Protein AF-0000000084937171 (afdb_homodimer)

Nearest PDB structures (foldseek):
  8pag-assembly1_A  TM=4.104E-01  e=7.506E-01  Norway rat pestivirus
  7zr1-assembly1_D  TM=3.609E-01  e=3.652E-01  Thermochaetoides thermophila
  7zr1-assembly1_C  TM=3.245E-01  e=3.878E-01  Thermochaetoides thermophila
  8d9k-assembly1_B  TM=5.334E-01  e=5.442E+00  Homo sapiens
  1xod-assembly2_B  TM=6.262E-01  e=2.177E+00  Xenopus tropicalis

Structure (mmCIF, N/CA/C/O backbone):
data_AF-0000000084937171-model_v1
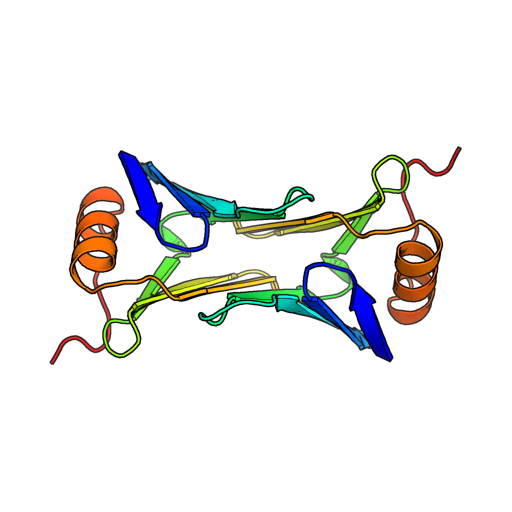#
loop_
_entity.id
_entity.type
_entity.pdbx_description
1 polymer 'Phosphotransferase system IIA component'
#
loop_
_atom_site.group_PDB
_atom_site.id
_atom_site.type_symbol
_atom_site.label_atom_id
_atom_site.label_alt_id
_atom_site.label_comp_id
_atom_site.label_asym_id
_atom_site.label_entity_id
_atom_site.label_seq_id
_atom_site.pdbx_PDB_ins_code
_atom_site.Cartn_x
_atom_site.Cartn_y
_atom_site.Cartn_z
_atom_site.occupancy
_atom_site.B_iso_or_equiv
_atom_site.auth_seq_id
_atom_site.auth_comp_id
_atom_site.auth_asym_id
_atom_site.auth_atom_id
_atom_site.pdbx_PDB_model_num
ATOM 1 N N . MET A 1 1 ? 7.293 -17.875 1.954 1 96.25 1 MET A N 1
ATOM 2 C CA . MET A 1 1 ? 8.047 -17.641 0.729 1 96.25 1 MET A CA 1
ATOM 3 C C . MET A 1 1 ? 8.445 -16.172 0.62 1 96.25 1 MET A C 1
ATOM 5 O O . MET A 1 1 ? 7.688 -15.281 1.025 1 96.25 1 MET A O 1
ATOM 9 N N . ILE A 1 2 ? 9.719 -16.016 0.052 1 98 2 ILE A N 1
ATOM 10 C CA . ILE A 1 2 ? 10.164 -14.656 -0.27 1 98 2 ILE A CA 1
ATOM 11 C C . ILE A 1 2 ? 10.453 -14.555 -1.766 1 98 2 ILE A C 1
ATOM 13 O O . ILE A 1 2 ? 11.195 -15.359 -2.32 1 98 2 ILE A O 1
ATOM 17 N N . LEU A 1 3 ? 9.812 -13.633 -2.443 1 97.38 3 LEU A N 1
ATOM 18 C CA . LEU A 1 3 ? 9.969 -13.383 -3.873 1 97.38 3 LEU A CA 1
ATOM 19 C C . LEU A 1 3 ? 10.367 -11.938 -4.133 1 97.38 3 LEU A C 1
ATOM 21 O O . LEU A 1 3 ? 9.742 -11.008 -3.613 1 97.38 3 LEU A O 1
ATOM 25 N N . GLU A 1 4 ? 11.406 -11.789 -4.941 1 97 4 GLU A N 1
ATOM 26 C CA . GLU A 1 4 ? 11.812 -10.43 -5.293 1 97 4 GLU A CA 1
ATOM 27 C C . GLU A 1 4 ? 11.195 -9.992 -6.613 1 97 4 GLU A C 1
ATOM 29 O O . GLU A 1 4 ? 11.016 -10.805 -7.527 1 97 4 GLU A O 1
ATOM 34 N N . PHE A 1 5 ? 10.805 -8.781 -6.734 1 96.19 5 PHE A N 1
ATOM 35 C CA . PHE A 1 5 ? 10.422 -8.125 -7.98 1 96.19 5 PHE A CA 1
ATOM 36 C C . PHE A 1 5 ? 11.086 -6.758 -8.094 1 96.19 5 PHE A C 1
ATOM 38 O O . PHE A 1 5 ? 11.781 -6.32 -7.172 1 96.19 5 PHE A O 1
ATOM 45 N N . SER A 1 6 ? 10.953 -6.066 -9.156 1 96.06 6 SER A N 1
ATOM 46 C CA . SER A 1 6 ? 11.766 -4.895 -9.477 1 96.06 6 SER A CA 1
ATOM 47 C C . SER A 1 6 ? 11.586 -3.797 -8.43 1 96.06 6 SER A C 1
ATOM 49 O O . SER A 1 6 ? 12.508 -3.018 -8.18 1 96.06 6 SER A O 1
ATOM 51 N N . GLN A 1 7 ? 10.461 -3.756 -7.84 1 95.12 7 GLN A N 1
ATOM 52 C CA . GLN A 1 7 ? 10.18 -2.617 -6.969 1 95.12 7 GLN A CA 1
ATOM 53 C C . GLN A 1 7 ? 10.219 -3.027 -5.5 1 95.12 7 GLN A C 1
ATOM 55 O O . GLN A 1 7 ? 9.953 -2.209 -4.617 1 95.12 7 GLN A O 1
ATOM 60 N N . GLY A 1 8 ? 10.508 -4.375 -5.188 1 96.19 8 GLY A N 1
ATOM 61 C CA . GLY A 1 8 ? 10.539 -4.785 -3.793 1 96.19 8 GLY A CA 1
ATOM 62 C C . GLY A 1 8 ? 10.523 -6.293 -3.615 1 96.19 8 GLY A C 1
ATOM 63 O O . GLY A 1 8 ? 11.07 -7.027 -4.441 1 96.19 8 GLY A O 1
ATOM 64 N N . LYS A 1 9 ? 9.977 -6.648 -2.434 1 97.38 9 LYS A N 1
ATOM 65 C CA . LYS A 1 9 ? 9.906 -8.07 -2.113 1 97.38 9 LYS A CA 1
ATOM 66 C C . LYS A 1 9 ? 8.531 -8.445 -1.578 1 97.38 9 LYS A C 1
ATOM 68 O O . LYS A 1 9 ? 7.867 -7.641 -0.921 1 97.38 9 LYS A O 1
ATOM 73 N N . LEU A 1 10 ? 8.156 -9.625 -1.872 1 97.75 10 LEU A N 1
ATOM 74 C CA . LEU A 1 10 ? 6.957 -10.273 -1.354 1 97.75 10 LEU A CA 1
ATOM 75 C C . LEU A 1 10 ? 7.316 -11.336 -0.322 1 97.75 10 LEU A C 1
ATOM 77 O O . LEU A 1 10 ? 8.18 -12.188 -0.569 1 97.75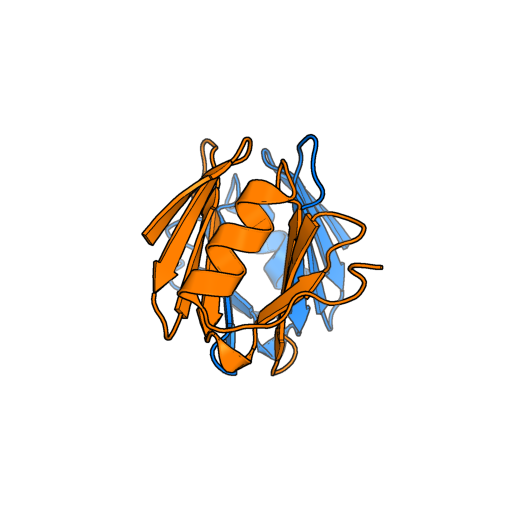 10 LEU A O 1
ATOM 81 N N . ILE A 1 11 ? 6.715 -11.305 0.808 1 98.31 11 ILE A N 1
ATOM 82 C CA . ILE A 1 11 ? 6.84 -12.289 1.875 1 98.31 11 ILE A CA 1
ATOM 83 C C . ILE A 1 11 ? 5.48 -12.945 2.133 1 98.31 11 ILE A C 1
ATOM 85 O O . ILE A 1 11 ? 4.562 -12.297 2.637 1 98.31 11 ILE A O 1
ATOM 89 N N . ALA A 1 12 ? 5.406 -14.219 1.718 1 97.94 12 ALA A N 1
ATOM 90 C CA . ALA A 1 12 ? 4.086 -14.844 1.73 1 97.94 12 ALA A CA 1
ATOM 91 C C . ALA A 1 12 ? 4.121 -16.188 2.445 1 97.94 12 ALA A C 1
ATOM 93 O O . ALA A 1 12 ? 5.137 -16.891 2.406 1 97.94 12 ALA A O 1
ATOM 94 N N . ASN A 1 13 ? 3.084 -16.469 3.137 1 97.25 13 ASN A N 1
ATOM 95 C CA . ASN A 1 13 ? 2.711 -17.812 3.578 1 97.25 13 ASN A CA 1
ATOM 96 C C . ASN A 1 13 ? 1.248 -18.125 3.266 1 97.25 13 ASN A C 1
ATOM 98 O O . ASN A 1 13 ? 0.582 -17.359 2.572 1 97.25 13 ASN A O 1
ATOM 102 N N . ALA A 1 14 ? 0.826 -19.266 3.666 1 96 14 ALA A N 1
ATOM 103 C CA . ALA A 1 14 ? -0.513 -19.703 3.281 1 96 14 ALA A CA 1
ATOM 104 C C . ALA A 1 14 ? -1.576 -18.734 3.803 1 96 14 ALA A C 1
ATOM 106 O O . ALA A 1 14 ? -2.695 -18.703 3.283 1 96 14 ALA A O 1
ATOM 107 N N . HIS A 1 15 ? -1.271 -17.844 4.77 1 96.94 15 HIS A N 1
ATOM 108 C CA . HIS A 1 15 ? -2.312 -17.078 5.449 1 96.94 15 HIS A CA 1
ATOM 109 C C . HIS A 1 15 ? -2.189 -15.586 5.156 1 96.94 15 HIS A C 1
ATOM 111 O O . HIS A 1 15 ? -3.145 -14.836 5.352 1 96.94 15 HIS A O 1
ATOM 117 N N . GLU A 1 16 ? -0.99 -15.234 4.723 1 97.38 16 GLU A N 1
ATOM 118 C CA . GLU A 1 16 ? -0.795 -13.789 4.645 1 97.38 16 GLU A CA 1
ATOM 119 C C . GLU A 1 16 ? 0.253 -13.43 3.594 1 97.38 16 GLU A C 1
ATOM 121 O O . GLU A 1 16 ? 1.109 -14.25 3.26 1 97.38 16 GLU A O 1
ATOM 126 N N . LEU A 1 17 ? 0.118 -12.18 3.053 1 98.31 17 LEU A N 1
ATOM 127 C CA . LEU A 1 17 ? 1.118 -11.555 2.191 1 98.31 17 LEU A CA 1
ATOM 128 C C . LEU A 1 17 ? 1.582 -10.227 2.773 1 98.31 17 LEU A C 1
ATOM 130 O O . LEU A 1 17 ? 0.76 -9.391 3.166 1 98.31 17 LEU A O 1
ATOM 134 N N . MET A 1 18 ? 2.846 -10.07 2.828 1 98 18 MET A N 1
ATOM 135 C CA . MET A 1 18 ? 3.49 -8.789 3.123 1 98 18 MET A CA 1
ATOM 136 C C . MET A 1 18 ? 4.336 -8.328 1.941 1 98 18 MET A C 1
ATOM 138 O O . MET A 1 18 ? 5.047 -9.125 1.327 1 98 18 MET A O 1
ATOM 142 N N . VAL A 1 19 ? 4.184 -7.113 1.639 1 97.69 19 VAL A N 1
ATOM 143 C CA . VAL A 1 19 ? 4.977 -6.484 0.589 1 97.69 19 VAL A CA 1
ATOM 144 C C . VAL A 1 19 ? 5.887 -5.418 1.197 1 97.69 19 VAL A C 1
ATOM 146 O O . VAL A 1 19 ? 5.43 -4.555 1.946 1 97.69 19 VAL A O 1
ATOM 149 N N . ARG A 1 20 ? 7.109 -5.473 0.885 1 97.06 20 ARG A N 1
ATOM 150 C CA . ARG A 1 20 ? 8.078 -4.441 1.23 1 97.06 20 ARG A CA 1
ATOM 151 C C . ARG A 1 20 ? 8.695 -3.822 -0.022 1 97.06 20 ARG A C 1
ATOM 153 O O . ARG A 1 20 ? 9.281 -4.527 -0.844 1 97.06 20 ARG A O 1
ATOM 160 N N . LEU A 1 21 ? 8.539 -2.488 -0.102 1 96 21 LEU A N 1
ATOM 161 C CA . LEU A 1 21 ? 9.039 -1.838 -1.308 1 96 21 LEU A CA 1
ATOM 162 C C . LEU A 1 21 ? 10.453 -1.323 -1.099 1 96 21 LEU A C 1
ATOM 164 O O . LEU A 1 21 ? 10.852 -1.026 0.031 1 96 21 LEU A O 1
ATOM 168 N N . ASN A 1 22 ? 11.094 -1.269 -2.254 1 93.44 22 ASN A N 1
ATOM 169 C CA . ASN A 1 22 ? 12.414 -0.636 -2.24 1 93.44 22 ASN A CA 1
ATOM 170 C C . ASN A 1 22 ? 12.312 0.864 -1.979 1 93.44 22 ASN A C 1
ATOM 172 O O . ASN A 1 22 ? 11.242 1.456 -2.141 1 93.44 22 ASN A O 1
ATOM 176 N N . GLY A 1 23 ? 13.461 1.551 -1.566 1 85.88 23 GLY A N 1
ATOM 177 C CA . GLY A 1 23 ? 13.477 3 -1.438 1 85.88 23 GLY A CA 1
ATOM 178 C C . GLY A 1 23 ? 13.977 3.475 -0.088 1 85.88 23 GLY A C 1
ATOM 179 O O 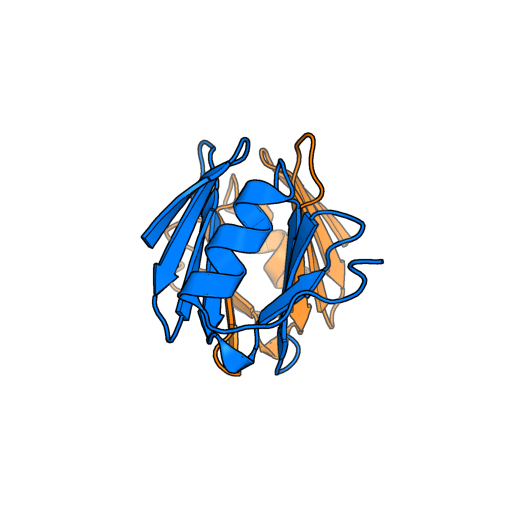. GLY A 1 23 ? 14.211 2.666 0.812 1 85.88 23 GLY A O 1
ATOM 180 N N . PRO A 1 24 ? 14.117 4.742 -0.052 1 84 24 PRO A N 1
ATOM 181 C CA . PRO A 1 24 ? 14.695 5.32 1.164 1 84 24 PRO A CA 1
ATOM 182 C C . PRO A 1 24 ? 13.75 5.242 2.361 1 84 24 PRO A C 1
ATOM 184 O O . PRO A 1 24 ? 14.203 5.219 3.508 1 84 24 PRO A O 1
ATOM 187 N N . GLY A 1 25 ? 12.523 5.305 2.08 1 83.62 25 GLY A N 1
ATOM 188 C CA . GLY A 1 25 ? 11.523 5.215 3.137 1 83.62 25 GLY A CA 1
ATOM 189 C C . GLY A 1 25 ? 10.805 3.881 3.164 1 83.62 25 GLY A C 1
ATOM 190 O O . GLY A 1 25 ? 10.727 3.191 2.145 1 83.62 25 GLY A O 1
ATOM 191 N N . ARG A 1 26 ? 10.391 3.627 4.305 1 87 26 ARG A N 1
ATOM 192 C CA . ARG A 1 26 ? 9.68 2.359 4.461 1 87 26 ARG A CA 1
ATOM 193 C C . ARG A 1 26 ? 8.266 2.449 3.906 1 87 26 ARG A C 1
ATOM 195 O O . ARG A 1 26 ? 7.516 3.369 4.246 1 87 26 ARG A O 1
ATOM 202 N N . ILE A 1 27 ? 7.93 1.578 3.012 1 93.56 27 ILE A N 1
ATOM 203 C CA . ILE A 1 27 ? 6.574 1.368 2.514 1 93.56 27 ILE A CA 1
ATOM 204 C C . ILE A 1 27 ? 6.238 -0.121 2.545 1 93.56 27 ILE A C 1
ATOM 206 O O . ILE A 1 27 ? 6.945 -0.937 1.95 1 93.56 27 ILE A O 1
ATOM 210 N N . THR A 1 28 ? 5.254 -0.436 3.293 1 95.25 28 THR A N 1
ATOM 211 C CA . THR A 1 28 ? 4.859 -1.831 3.447 1 95.25 28 THR A CA 1
ATOM 212 C C . THR A 1 28 ? 3.346 -1.979 3.328 1 95.25 28 THR A C 1
ATOM 214 O O . THR A 1 28 ? 2.598 -1.062 3.672 1 95.25 28 THR A O 1
ATOM 217 N N . PHE A 1 29 ? 2.912 -3.105 2.801 1 96.06 29 PHE A N 1
ATOM 218 C CA . PHE A 1 29 ? 1.508 -3.494 2.764 1 96.06 29 PHE A CA 1
ATOM 219 C C . PHE A 1 29 ? 1.337 -4.945 3.188 1 96.06 29 PHE A C 1
ATOM 221 O O . PHE A 1 29 ? 2.271 -5.746 3.08 1 96.06 29 PHE A O 1
ATOM 228 N N . GLN A 1 30 ? 0.24 -5.168 3.691 1 97.12 30 GLN A N 1
ATOM 229 C CA . GLN A 1 30 ? -0.046 -6.531 4.129 1 97.12 30 GLN A CA 1
ATOM 230 C C . GLN A 1 30 ? -1.533 -6.848 4.004 1 97.12 30 GLN A C 1
ATOM 232 O O . GLN A 1 30 ? -2.373 -5.949 4.082 1 97.12 30 GLN A O 1
ATOM 237 N N . ALA A 1 31 ? -1.812 -8.117 3.734 1 97.5 31 ALA A N 1
ATOM 238 C CA . ALA A 1 31 ? -3.195 -8.586 3.691 1 97.5 31 ALA A CA 1
ATOM 239 C C . ALA A 1 31 ? -3.279 -10.086 3.975 1 97.5 31 ALA A C 1
ATOM 241 O O . ALA A 1 31 ? -2.389 -10.844 3.59 1 97.5 31 ALA A O 1
ATOM 242 N N . ALA A 1 32 ? -4.336 -10.398 4.625 1 96.38 32 ALA A N 1
ATOM 243 C CA . ALA A 1 32 ? -4.66 -11.82 4.723 1 96.38 32 ALA A CA 1
ATOM 244 C C . ALA A 1 32 ? -4.902 -12.422 3.346 1 96.38 32 ALA A C 1
ATOM 246 O O . ALA A 1 32 ? -5.387 -11.742 2.438 1 96.38 32 ALA A O 1
ATOM 247 N N . ALA A 1 33 ? -4.637 -13.695 3.199 1 96.12 33 ALA A N 1
ATOM 248 C CA . ALA A 1 33 ? -4.742 -14.375 1.914 1 96.12 33 ALA A CA 1
ATOM 249 C C . ALA A 1 33 ? -6.16 -14.305 1.363 1 96.12 33 ALA A C 1
ATOM 251 O O . ALA A 1 33 ? -6.359 -14.211 0.15 1 96.12 33 ALA A O 1
ATOM 252 N N . ASP A 1 34 ? -7.086 -14.336 2.262 1 95.38 34 ASP A N 1
ATOM 253 C CA . ASP A 1 34 ? -8.469 -14.383 1.792 1 95.38 34 ASP A CA 1
ATOM 254 C C . ASP A 1 34 ? -8.914 -13.016 1.273 1 95.38 34 ASP A C 1
ATOM 256 O O . ASP A 1 34 ? -9.969 -12.906 0.639 1 95.38 34 ASP A O 1
ATOM 260 N N . ALA A 1 35 ? -8.148 -11.992 1.485 1 96.38 35 ALA A N 1
ATOM 261 C CA . ALA A 1 35 ? -8.477 -10.648 0.998 1 96.38 35 ALA A CA 1
ATOM 262 C C . ALA A 1 35 ? -7.711 -10.336 -0.285 1 96.38 35 ALA A C 1
ATOM 264 O O . ALA A 1 35 ? -7.875 -9.258 -0.865 1 96.38 35 ALA A O 1
ATOM 265 N N . ILE A 1 36 ? -6.855 -11.266 -0.802 1 97.31 36 ILE A N 1
ATOM 266 C CA . ILE A 1 36 ? -5.965 -11.031 -1.934 1 97.31 36 ILE A CA 1
ATOM 267 C C . ILE A 1 36 ? -6.625 -11.523 -3.221 1 97.31 36 ILE A C 1
ATOM 269 O O . ILE A 1 36 ? -7.23 -12.602 -3.244 1 97.31 36 ILE A O 1
ATOM 273 N N . GLU A 1 37 ? -6.543 -10.758 -4.207 1 97.19 37 GLU A N 1
ATOM 274 C CA . GLU A 1 37 ? -6.883 -11.148 -5.57 1 97.19 37 GLU A CA 1
ATOM 275 C C . GLU A 1 37 ? -5.672 -11.039 -6.492 1 97.19 37 GLU A C 1
ATOM 277 O O . GLU A 1 37 ? -4.945 -10.047 -6.457 1 97.19 37 GLU A O 1
ATOM 282 N N . LEU A 1 38 ? -5.5 -11.992 -7.297 1 97.94 38 LEU A N 1
ATOM 283 C CA . LEU A 1 38 ? -4.457 -11.992 -8.32 1 97.94 38 LEU A CA 1
ATOM 284 C C . LEU A 1 38 ? -5.055 -11.812 -9.711 1 97.94 38 LEU A C 1
ATOM 286 O O . LEU A 1 38 ? -5.965 -12.547 -10.102 1 97.94 38 LEU A O 1
ATOM 290 N N . VAL A 1 39 ? -4.512 -10.867 -10.406 1 96.38 39 VAL A N 1
ATOM 291 C CA . VAL A 1 39 ? -5.043 -10.523 -11.719 1 96.38 39 VAL A CA 1
ATOM 292 C C . VAL A 1 39 ? -3.99 -10.805 -12.789 1 96.38 39 VAL A C 1
ATOM 294 O O . VAL A 1 39 ? -2.98 -10.102 -12.883 1 96.38 39 VAL A O 1
ATOM 297 N N . GLY A 1 40 ? -4.242 -11.672 -13.664 1 95.56 40 GLY A N 1
ATOM 298 C CA . GLY A 1 40 ? -3.285 -12.234 -14.602 1 95.56 40 GLY A CA 1
ATOM 299 C C . GLY A 1 40 ? -2.904 -11.281 -15.719 1 95.56 40 GLY A C 1
ATOM 300 O O . GLY A 1 40 ? -1.732 -11.188 -16.094 1 95.56 40 GLY A O 1
ATOM 301 N N . ILE A 1 41 ? -3.877 -10.531 -16.281 1 91.5 41 ILE A N 1
ATOM 302 C CA . ILE A 1 41 ? -3.67 -9.742 -17.484 1 91.5 41 ILE A CA 1
ATOM 303 C C . ILE A 1 41 ? -2.58 -8.703 -17.25 1 91.5 41 ILE A C 1
ATOM 305 O O . ILE A 1 41 ? -1.793 -8.398 -18.141 1 91.5 41 ILE A O 1
ATOM 309 N N . ALA A 1 42 ? -2.451 -8.211 -16.109 1 90.88 42 ALA A N 1
ATOM 310 C CA . ALA A 1 42 ? -1.519 -7.125 -15.82 1 90.88 42 ALA A CA 1
ATOM 311 C C . ALA A 1 42 ? -0.506 -7.535 -14.758 1 90.88 42 ALA A C 1
ATOM 313 O O . ALA A 1 42 ? 0.311 -6.719 -14.32 1 90.88 42 ALA A O 1
ATOM 314 N N . ASN A 1 43 ?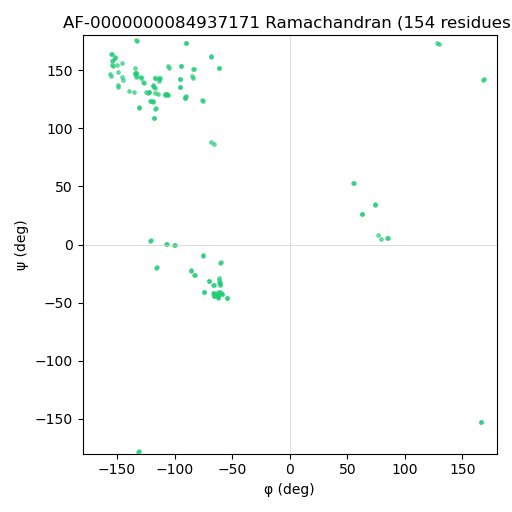 -0.504 -8.805 -14.258 1 96.5 43 ASN A N 1
ATOM 315 C CA . ASN A 1 43 ? 0.362 -9.289 -13.188 1 96.5 43 ASN A CA 1
ATOM 316 C C . ASN A 1 43 ? 0.224 -8.438 -11.93 1 96.5 43 ASN A C 1
ATOM 318 O O . ASN A 1 43 ? 1.223 -7.988 -11.367 1 96.5 43 ASN A O 1
ATOM 322 N N . VAL A 1 44 ? -0.968 -8.328 -11.555 1 96.88 44 VAL A N 1
ATOM 323 C CA . VAL A 1 44 ? -1.246 -7.434 -10.438 1 96.88 44 VAL A CA 1
ATOM 324 C C . VAL A 1 44 ? -1.73 -8.242 -9.234 1 96.88 44 VAL A C 1
ATOM 326 O O . VAL A 1 44 ? -2.504 -9.188 -9.383 1 96.88 44 VAL A O 1
ATOM 329 N N . VAL A 1 45 ? -1.307 -7.828 -8.078 1 97.62 45 VAL A N 1
ATOM 330 C CA . VAL A 1 45 ? -1.829 -8.266 -6.789 1 97.62 45 VAL A CA 1
ATOM 331 C C . VAL A 1 45 ? -2.656 -7.141 -6.164 1 97.62 45 VAL A C 1
ATOM 333 O O . VAL A 1 45 ? -2.201 -6 -6.074 1 97.62 45 VAL A O 1
ATOM 336 N N . THR A 1 46 ? -3.811 -7.48 -5.766 1 97 46 THR A N 1
ATOM 337 C CA . THR A 1 46 ? -4.656 -6.473 -5.145 1 97 46 THR A CA 1
ATOM 338 C C . THR A 1 46 ? -5.289 -7.008 -3.861 1 97 46 THR A C 1
ATOM 340 O O . THR A 1 46 ? -5.52 -8.211 -3.734 1 97 46 THR A O 1
ATOM 343 N N . ALA A 1 47 ? -5.43 -6.168 -2.908 1 97.19 47 ALA A N 1
ATOM 344 C CA . ALA A 1 47 ? -6.176 -6.445 -1.684 1 97.19 47 ALA A CA 1
ATOM 345 C C . ALA A 1 47 ? -7.234 -5.375 -1.435 1 97.19 47 ALA A C 1
ATOM 347 O O . ALA A 1 47 ? -7 -4.188 -1.673 1 97.19 47 ALA A O 1
ATOM 348 N N . PHE A 1 48 ? -8.344 -5.859 -1.019 1 93.25 48 PHE A N 1
ATOM 349 C CA . PHE A 1 48 ? -9.438 -4.926 -0.774 1 93.25 48 PHE A CA 1
ATOM 350 C C . PHE A 1 48 ? -10.336 -5.426 0.349 1 93.25 48 PHE A C 1
ATOM 352 O O . PHE A 1 48 ? -10.648 -6.617 0.414 1 93.25 48 PHE A O 1
ATOM 359 N N . GLY A 1 49 ? -10.68 -4.434 1.262 1 90.62 49 GLY A N 1
ATOM 360 C CA . GLY A 1 49 ? -11.57 -4.719 2.377 1 90.62 49 GLY A CA 1
ATOM 361 C C . GLY A 1 49 ? -11.617 -3.605 3.404 1 90.62 49 GLY A C 1
ATOM 362 O O . GLY A 1 49 ? -10.594 -2.979 3.697 1 90.62 49 GLY A O 1
ATOM 363 N N . GLY A 1 50 ? -12.883 -3.359 3.992 1 87.31 50 GLY A N 1
ATOM 364 C CA . GLY A 1 50 ? -13.031 -2.404 5.078 1 87.31 50 GLY A CA 1
ATOM 365 C C . GLY A 1 50 ? -12.664 -0.985 4.68 1 87.31 50 GLY A C 1
ATOM 366 O O . GLY A 1 50 ? -12.109 -0.232 5.48 1 87.31 50 GLY A O 1
ATOM 367 N N . GLY A 1 51 ? -12.766 -0.615 3.465 1 90.44 51 GLY A N 1
ATOM 368 C CA . GLY A 1 51 ? -12.445 0.729 3.014 1 90.44 51 GLY A CA 1
ATOM 369 C C . GLY A 1 51 ? -10.969 0.925 2.723 1 90.44 51 GLY A C 1
ATOM 370 O O . GLY A 1 51 ? -10.523 2.047 2.473 1 90.44 51 GLY A O 1
ATOM 371 N N . ILE A 1 52 ? -10.242 -0.134 2.803 1 95.69 52 ILE A N 1
ATOM 372 C CA . ILE A 1 52 ? -8.805 -0.085 2.557 1 95.69 52 ILE A CA 1
ATOM 373 C C . ILE A 1 52 ? -8.461 -0.947 1.344 1 95.69 52 ILE A C 1
ATOM 375 O O . ILE A 1 52 ? -9.047 -2.016 1.147 1 95.69 52 ILE A O 1
ATOM 379 N N . SER A 1 53 ? -7.508 -0.47 0.567 1 96.69 53 SER A N 1
ATOM 380 C CA . SER A 1 53 ? -7.078 -1.271 -0.574 1 96.69 53 SER A CA 1
ATOM 381 C C . SER A 1 53 ? -5.641 -0.948 -0.967 1 96.69 53 SER A C 1
ATOM 383 O O . SER A 1 53 ? -5.125 0.117 -0.626 1 96.69 53 SER A O 1
ATOM 385 N N . TRP A 1 54 ? -5.035 -1.863 -1.638 1 96.88 54 TRP A N 1
ATOM 386 C CA . TRP A 1 54 ? -3.773 -1.605 -2.322 1 96.88 54 TRP A CA 1
ATOM 387 C C . TRP A 1 54 ? -3.613 -2.52 -3.533 1 96.88 54 TRP A C 1
ATOM 389 O O . TRP A 1 54 ? -4.293 -3.545 -3.639 1 96.88 54 TRP A O 1
ATOM 399 N N . SER A 1 55 ? -2.752 -2.125 -4.434 1 97.19 55 SER A N 1
ATOM 400 C CA . SER A 1 55 ? -2.428 -2.893 -5.633 1 97.19 55 SER A CA 1
ATOM 401 C C . SER A 1 55 ? -0.958 -2.736 -6.008 1 97.19 55 SER A C 1
ATOM 403 O O . SER A 1 55 ? -0.392 -1.648 -5.887 1 97.19 55 SER A O 1
ATOM 405 N N . VAL A 1 56 ? -0.402 -3.85 -6.453 1 96.5 56 VAL A N 1
ATOM 406 C CA . VAL A 1 56 ? 0.993 -3.879 -6.879 1 96.5 56 VAL A CA 1
ATOM 407 C C . VAL A 1 56 ? 1.117 -4.656 -8.188 1 96.5 56 VAL A C 1
ATOM 409 O O . VAL A 1 56 ? 0.595 -5.766 -8.312 1 96.5 56 VAL A O 1
ATOM 412 N N . GLN A 1 57 ? 1.803 -4.031 -9.102 1 97.06 57 GLN A N 1
ATOM 413 C CA . GLN A 1 57 ? 2.125 -4.734 -10.344 1 97.06 57 GLN A CA 1
ATOM 414 C C . GLN A 1 57 ? 3.467 -5.449 -10.234 1 97.06 57 GLN A C 1
ATOM 416 O O . GLN A 1 57 ? 4.48 -4.836 -9.898 1 97.06 57 GLN A O 1
ATOM 421 N N . LEU A 1 58 ? 3.447 -6.723 -10.531 1 96.62 58 LEU A N 1
ATOM 422 C CA . LEU A 1 58 ? 4.668 -7.52 -10.523 1 96.62 58 LEU A CA 1
ATOM 423 C C . LEU A 1 58 ? 5.34 -7.496 -11.891 1 96.62 58 LEU A C 1
ATOM 425 O O . LEU A 1 58 ? 4.793 -6.949 -12.852 1 96.62 58 LEU A O 1
ATOM 429 N N . ASP A 1 59 ? 6.527 -8.078 -11.953 1 96.69 59 ASP A N 1
ATOM 430 C CA . ASP A 1 59 ? 7.32 -7.992 -13.18 1 96.69 59 ASP A CA 1
ATOM 431 C C . ASP A 1 59 ? 6.887 -9.047 -14.188 1 96.69 59 ASP A C 1
ATOM 433 O O . ASP A 1 59 ? 7.094 -8.875 -15.398 1 96.69 59 ASP A O 1
ATOM 437 N N . SER A 1 60 ? 6.301 -10.211 -13.648 1 95.5 60 SER A N 1
ATOM 438 C CA . SER A 1 60 ? 6.102 -11.32 -14.578 1 95.5 60 SER A CA 1
ATOM 439 C C . SER A 1 60 ? 4.969 -12.227 -14.117 1 95.5 60 SER A C 1
ATOM 441 O O . SER A 1 60 ? 4.617 -12.25 -12.938 1 95.5 60 SER A O 1
ATOM 443 N N . ALA A 1 61 ? 4.559 -13.016 -15.07 1 96 61 ALA A N 1
ATOM 444 C CA . ALA A 1 61 ? 3.549 -14.031 -14.797 1 96 61 ALA A CA 1
ATOM 445 C C . ALA A 1 61 ? 4.094 -15.102 -13.859 1 96 61 ALA A C 1
ATOM 447 O O . ALA A 1 61 ? 3.355 -15.656 -13.039 1 96 61 ALA A O 1
ATOM 448 N N . ASP A 1 62 ? 5.406 -15.453 -13.953 1 97.06 62 ASP A N 1
ATOM 449 C CA . ASP A 1 62 ? 6.016 -16.453 -13.078 1 97.06 62 ASP A CA 1
ATOM 450 C C . ASP A 1 62 ? 5.895 -16.047 -11.617 1 97.06 62 ASP A C 1
ATOM 452 O O . ASP A 1 62 ? 5.621 -16.875 -10.75 1 97.06 62 ASP A O 1
ATOM 456 N N . GLN A 1 63 ? 6.125 -14.789 -11.336 1 97.25 63 GLN A N 1
ATOM 457 C CA . GLN A 1 63 ? 5.992 -14.281 -9.977 1 97.25 63 GLN A CA 1
ATOM 458 C C . GLN A 1 63 ? 4.559 -14.43 -9.469 1 97.25 63 GLN A C 1
ATOM 460 O O . GLN A 1 63 ? 4.336 -14.836 -8.328 1 97.25 63 GLN A O 1
ATOM 465 N N . LEU A 1 64 ? 3.619 -14.086 -10.312 1 97.62 64 LEU A N 1
ATOM 466 C CA . LEU A 1 64 ? 2.211 -14.188 -9.945 1 97.62 64 LEU A CA 1
ATOM 467 C C . LEU A 1 64 ? 1.824 -15.633 -9.664 1 97.62 64 LEU A C 1
ATOM 469 O O . LEU A 1 64 ? 1.111 -15.914 -8.703 1 97.62 64 LEU A O 1
ATOM 473 N N . GLU A 1 65 ? 2.303 -16.547 -10.461 1 97.25 65 GLU A N 1
ATOM 474 C CA . GLU A 1 65 ? 2 -17.969 -10.305 1 97.25 65 GLU A CA 1
ATOM 475 C C . GLU A 1 65 ? 2.594 -18.516 -9.008 1 97.25 65 GLU A C 1
ATOM 477 O O . GLU A 1 65 ? 1.957 -19.312 -8.312 1 97.25 65 GLU A O 1
ATOM 482 N N . ALA A 1 66 ? 3.795 -18.125 -8.734 1 97.56 66 ALA A N 1
ATOM 483 C CA . ALA A 1 66 ? 4.426 -18.547 -7.484 1 97.56 66 ALA A CA 1
ATOM 484 C C . ALA A 1 66 ? 3.613 -18.078 -6.277 1 97.56 66 ALA A C 1
ATOM 486 O O . ALA A 1 66 ? 3.445 -18.828 -5.312 1 97.56 66 ALA A O 1
ATOM 487 N N . LEU A 1 67 ? 3.135 -16.891 -6.34 1 97.12 67 LEU A N 1
ATOM 488 C CA . LEU A 1 67 ? 2.324 -16.344 -5.254 1 97.12 67 LEU A CA 1
ATOM 489 C C . LEU A 1 67 ? 1.012 -17.109 -5.121 1 97.12 67 LEU A C 1
ATOM 491 O O . LEU A 1 67 ? 0.579 -17.422 -4.008 1 97.12 67 LEU A O 1
ATOM 495 N N . ALA A 1 68 ? 0.413 -17.359 -6.207 1 97.62 68 ALA A N 1
ATOM 496 C CA . ALA A 1 68 ? -0.841 -18.109 -6.223 1 97.62 68 ALA A CA 1
ATOM 497 C C . ALA A 1 68 ? -0.687 -19.438 -5.508 1 97.62 68 ALA A C 1
ATOM 499 O O . ALA A 1 68 ? -1.549 -19.844 -4.719 1 97.62 68 ALA A O 1
ATOM 500 N N . GLU A 1 69 ? 0.373 -20.078 -5.848 1 97.75 69 GLU A N 1
ATOM 501 C CA . GLU A 1 69 ? 0.638 -21.391 -5.254 1 97.75 69 GLU A CA 1
ATOM 502 C C . GLU A 1 69 ? 0.819 -21.281 -3.74 1 97.75 69 GLU A C 1
ATOM 504 O O . GLU A 1 69 ? 0.253 -22.078 -2.982 1 97.75 69 GLU A O 1
ATOM 509 N N . GLU A 1 70 ? 1.562 -20.328 -3.268 1 97.94 70 GLU A N 1
ATOM 510 C CA . GLU A 1 70 ? 1.843 -20.156 -1.846 1 97.94 70 GLU A CA 1
ATOM 511 C C . GLU A 1 70 ? 0.579 -19.781 -1.075 1 97.94 70 GLU A C 1
ATOM 513 O O . GLU A 1 70 ? 0.321 -20.328 0.002 1 97.94 70 GLU A O 1
ATOM 518 N N . LEU A 1 71 ? -0.208 -18.922 -1.635 1 97.38 71 LEU A N 1
ATOM 519 C CA . LEU A 1 71 ? -1.377 -18.391 -0.953 1 97.38 71 LEU A CA 1
ATOM 520 C C . LEU A 1 71 ? -2.58 -19.297 -1.116 1 97.38 71 LEU A C 1
ATOM 522 O O . LEU A 1 71 ? -3.559 -19.188 -0.373 1 97.38 71 LEU A O 1
ATOM 526 N N . GLY A 1 72 ? -2.502 -20.078 -2.135 1 97.25 72 GLY A N 1
ATOM 527 C CA . GLY A 1 72 ? -3.674 -20.875 -2.463 1 97.25 72 GLY A CA 1
ATOM 528 C C . GLY A 1 72 ? -4.793 -20.047 -3.086 1 97.25 72 GLY A C 1
ATOM 529 O O . GLY A 1 72 ? -5.969 -20.281 -2.797 1 97.25 72 GLY A O 1
ATOM 530 N N . VAL A 1 73 ? -4.5 -19.094 -3.826 1 96.69 73 VAL A N 1
ATOM 531 C CA . VAL A 1 73 ? -5.453 -18.203 -4.473 1 96.69 73 VAL A CA 1
ATOM 532 C C . VAL A 1 73 ? -5.402 -18.406 -5.988 1 96.69 73 VAL A C 1
ATOM 534 O O . VAL A 1 73 ? -4.32 -18.547 -6.562 1 96.69 73 VAL A O 1
ATOM 537 N N . LYS A 1 74 ? -6.562 -18.312 -6.617 1 96.75 74 LYS A N 1
ATOM 538 C CA . LYS A 1 74 ? -6.617 -18.438 -8.07 1 96.75 74 LYS A CA 1
ATOM 539 C C . LYS A 1 74 ? -6.305 -17.094 -8.742 1 96.75 74 LYS A C 1
ATOM 541 O O . LYS A 1 74 ? -6.633 -16.031 -8.211 1 96.75 74 LYS A O 1
ATOM 546 N N . ILE A 1 75 ? -5.742 -17.188 -9.938 1 97.62 75 ILE A N 1
ATOM 547 C CA . ILE A 1 75 ? -5.465 -16 -10.742 1 97.62 75 ILE A CA 1
ATOM 548 C C . ILE A 1 75 ? -6.656 -15.711 -11.648 1 97.62 75 ILE A C 1
ATOM 550 O O . ILE A 1 75 ? -7.121 -16.594 -12.383 1 97.62 75 ILE A O 1
ATOM 554 N N . LYS A 1 76 ? -7.133 -14.5 -11.547 1 95.75 76 LYS A N 1
ATOM 555 C CA . LYS A 1 76 ? -8.219 -14.055 -12.422 1 95.75 76 LYS A CA 1
ATOM 556 C C . LYS A 1 76 ? -7.684 -13.555 -13.758 1 95.75 76 LYS A C 1
ATOM 558 O O . LYS A 1 76 ? -6.645 -12.891 -13.805 1 95.75 76 LYS A O 1
ATOM 563 N N . GLY A 1 77 ? -8.5 -13.82 -14.852 1 83.94 77 GLY A N 1
ATOM 564 C CA . GLY A 1 77 ? -8.195 -13.273 -16.172 1 83.94 77 GLY A CA 1
ATOM 565 C C . GLY A 1 77 ? -7.066 -14.008 -16.875 1 83.94 77 GLY A C 1
ATOM 566 O O . GLY A 1 77 ? -6.387 -13.43 -17.719 1 83.94 77 GLY A O 1
ATOM 567 N N . LEU A 1 78 ? -6.582 -15.039 -16.438 1 68.31 78 LEU A N 1
ATOM 568 C CA . LEU A 1 78 ? -5.652 -15.859 -17.203 1 68.31 78 LEU A CA 1
ATOM 569 C C . LEU A 1 78 ? -6.348 -16.469 -18.422 1 68.31 78 LEU A C 1
ATOM 571 O O . LEU A 1 78 ? -7.461 -16.984 -18.297 1 68.31 78 LEU A O 1
ATOM 575 N N . ARG A 1 79 ? -6.465 -15.852 -19.625 1 47.53 79 ARG A N 1
ATOM 576 C CA . ARG A 1 79 ? -6.977 -16.562 -20.781 1 47.53 79 ARG A CA 1
ATOM 577 C C . ARG A 1 79 ? -6.191 -17.844 -21.031 1 47.53 79 ARG A C 1
ATOM 579 O O . ARG A 1 79 ? -5.004 -17.922 -20.719 1 47.53 79 ARG A O 1
ATOM 586 N N . MET B 1 1 ? -6.828 17.469 -2.135 1 96.31 1 MET B N 1
ATOM 587 C CA . MET B 1 1 ? -5.445 17.938 -2.102 1 96.31 1 MET B CA 1
ATOM 588 C C . MET B 1 1 ? -4.516 16.922 -2.752 1 96.31 1 MET B C 1
ATOM 590 O O . MET B 1 1 ? -4.73 15.711 -2.637 1 96.31 1 MET B O 1
ATOM 594 N N . ILE B 1 2 ? -3.473 17.531 -3.455 1 98 2 ILE B N 1
ATOM 595 C CA . ILE B 1 2 ? -2.406 16.703 -3.992 1 98 2 ILE B CA 1
ATOM 596 C C . ILE B 1 2 ? -1.063 17.141 -3.41 1 98 2 ILE B C 1
ATOM 598 O O . ILE B 1 2 ? -0.71 18.312 -3.465 1 98 2 ILE B O 1
ATOM 602 N N . LEU B 1 3 ? -0.368 16.203 -2.783 1 97.38 3 LEU B N 1
ATOM 603 C CA . LEU B 1 3 ? 0.932 16.453 -2.168 1 97.38 3 LEU B CA 1
ATOM 604 C C . LEU B 1 3 ? 1.981 15.492 -2.715 1 97.38 3 LEU B C 1
ATOM 606 O O . LEU B 1 3 ? 1.757 14.281 -2.758 1 97.38 3 LEU B O 1
ATOM 610 N N . GLU B 1 4 ? 3.109 16.062 -3.104 1 96.94 4 GLU B N 1
ATOM 611 C CA . GLU B 1 4 ? 4.188 15.195 -3.586 1 96.94 4 GLU B CA 1
ATOM 612 C C . GLU B 1 4 ? 5.176 14.867 -2.467 1 96.94 4 GLU B C 1
ATOM 614 O O . GLU B 1 4 ? 5.43 15.703 -1.593 1 96.94 4 GLU B O 1
ATOM 619 N N . PHE B 1 5 ? 5.676 13.75 -2.41 1 95.88 5 PHE B N 1
ATOM 620 C CA . PHE B 1 5 ? 6.809 13.336 -1.592 1 95.88 5 PHE B CA 1
ATOM 621 C C . PHE B 1 5 ? 7.801 12.523 -2.414 1 95.88 5 PHE B C 1
ATOM 623 O O . PHE B 1 5 ? 7.559 12.242 -3.588 1 95.88 5 PHE B O 1
ATOM 630 N N . SER B 1 6 ? 8.898 12.148 -1.877 1 96 6 SER B N 1
ATOM 631 C CA . SER B 1 6 ? 10.023 11.633 -2.643 1 96 6 SER B CA 1
ATOM 632 C C . SER B 1 6 ? 9.648 10.359 -3.393 1 96 6 SER B C 1
ATOM 634 O O . SER B 1 6 ? 10.188 10.078 -4.465 1 96 6 SER B O 1
ATOM 636 N N . GLN B 1 7 ? 8.766 9.609 -2.867 1 95.12 7 GLN B N 1
ATOM 637 C CA . GLN B 1 7 ? 8.5 8.289 -3.441 1 95.12 7 GLN B CA 1
ATOM 638 C C . GLN B 1 7 ? 7.172 8.273 -4.191 1 95.12 7 GLN B C 1
ATOM 640 O O . GLN B 1 7 ? 6.758 7.234 -4.703 1 95.12 7 GLN B O 1
ATOM 645 N N . GLY B 1 8 ? 6.426 9.461 -4.23 1 96.19 8 GLY B N 1
ATOM 646 C CA . GLY B 1 8 ? 5.156 9.469 -4.934 1 96.19 8 GLY B CA 1
ATOM 647 C C . GLY B 1 8 ? 4.301 10.68 -4.621 1 96.19 8 GLY B C 1
ATOM 648 O O . GLY B 1 8 ? 4.828 11.773 -4.383 1 96.19 8 GLY B O 1
ATOM 649 N N . LYS B 1 9 ? 2.979 10.43 -4.77 1 97.38 9 LYS B N 1
ATOM 650 C CA . LYS B 1 9 ? 2.031 11.508 -4.52 1 97.38 9 LYS B CA 1
ATOM 651 C C . LYS B 1 9 ? 0.875 11.039 -3.645 1 97.38 9 LYS B C 1
ATOM 653 O O . LYS B 1 9 ? 0.464 9.883 -3.723 1 97.38 9 LYS B O 1
ATOM 658 N N . LEU B 1 10 ? 0.404 11.93 -2.871 1 97.88 10 LEU B N 1
ATOM 659 C CA . LEU B 1 10 ? -0.794 11.781 -2.053 1 97.88 10 LEU B CA 1
ATOM 660 C C . LEU B 1 10 ? -1.958 12.57 -2.637 1 97.88 10 LEU B C 1
ATOM 662 O O . LEU B 1 10 ? -1.811 13.75 -2.959 1 97.88 10 LEU B O 1
ATOM 666 N N . ILE B 1 11 ? -3.062 11.938 -2.805 1 98.31 11 ILE B N 1
ATOM 667 C CA . ILE B 1 11 ? -4.316 12.547 -3.236 1 98.31 11 ILE B CA 1
ATOM 668 C C . ILE B 1 11 ? -5.371 12.383 -2.146 1 98.31 11 ILE B C 1
ATOM 670 O O . ILE B 1 11 ? -5.832 11.273 -1.882 1 98.31 11 ILE B O 1
ATOM 674 N N . ALA B 1 12 ? -5.672 13.539 -1.52 1 98 12 ALA B N 1
ATOM 675 C CA . ALA B 1 12 ? -6.516 13.438 -0.329 1 98 12 ALA B CA 1
ATOM 676 C C . ALA B 1 12 ? -7.691 14.398 -0.401 1 98 12 ALA B C 1
ATOM 678 O O . ALA B 1 12 ? -7.582 15.477 -0.988 1 98 12 ALA B O 1
ATOM 679 N N . ASN B 1 13 ? -8.797 13.969 0.108 1 97.38 13 ASN B N 1
ATOM 680 C CA . ASN B 1 13 ? -9.93 14.805 0.507 1 97.38 13 ASN B CA 1
ATOM 681 C C . ASN B 1 13 ? -10.422 14.445 1.905 1 97.38 13 ASN B C 1
ATOM 683 O O . ASN B 1 13 ? -9.789 13.656 2.607 1 97.38 13 ASN B O 1
ATOM 687 N N . ALA B 1 14 ? -11.422 15.117 2.309 1 96.25 14 ALA B N 1
ATOM 688 C CA . ALA B 1 14 ? -11.875 14.953 3.688 1 96.25 14 ALA B CA 1
ATOM 689 C C . ALA B 1 14 ? -12.266 13.5 3.963 1 96.25 14 ALA B C 1
ATOM 691 O O . ALA B 1 14 ? -12.297 13.07 5.117 1 96.25 14 ALA B O 1
ATOM 692 N N . HIS B 1 15 ? -12.461 12.648 2.953 1 97 15 HIS B N 1
ATOM 693 C CA . HIS B 1 15 ? -13.07 11.344 3.174 1 97 15 HIS B CA 1
ATOM 694 C C . HIS B 1 15 ? -12.086 10.219 2.854 1 97 15 HIS B C 1
ATOM 696 O O . HIS B 1 15 ? -12.273 9.086 3.289 1 97 15 HIS B O 1
ATOM 702 N N . GLU B 1 16 ? -11.086 10.594 2.072 1 97.44 16 GLU B N 1
ATOM 703 C CA . GLU B 1 16 ? -10.266 9.492 1.589 1 97.44 16 GLU B CA 1
ATOM 704 C C . GLU B 1 16 ? -8.852 9.961 1.257 1 97.44 16 GLU B C 1
ATOM 706 O O . GLU B 1 16 ? -8.633 11.148 1.001 1 97.44 16 GLU B O 1
ATOM 711 N N . LEU B 1 17 ? -7.898 8.992 1.336 1 98.38 17 LEU B N 1
ATOM 712 C CA . LEU B 1 17 ? -6.527 9.164 0.871 1 98.38 17 LEU B CA 1
ATOM 713 C C . LEU B 1 17 ? -6.168 8.109 -0.17 1 98.38 17 LEU B C 1
ATOM 715 O O . LEU B 1 17 ? -6.41 6.918 0.039 1 98.38 17 LEU B O 1
ATOM 719 N N . MET B 1 18 ? -5.629 8.547 -1.221 1 98.06 18 MET B N 1
ATOM 720 C CA . MET B 1 18 ? -5.004 7.703 -2.236 1 98.06 18 MET B CA 1
ATOM 721 C C . MET B 1 18 ? -3.518 8.023 -2.369 1 98.06 18 MET B C 1
ATOM 723 O O . MET B 1 18 ? -3.125 9.188 -2.361 1 98.06 18 MET B O 1
ATOM 727 N N . VAL B 1 19 ? -2.783 7.004 -2.439 1 97.62 19 VAL B N 1
ATOM 728 C CA . VAL B 1 19 ? -1.345 7.141 -2.643 1 97.62 19 VAL B CA 1
ATOM 729 C C . VAL B 1 19 ? -0.947 6.5 -3.971 1 97.62 19 VAL B C 1
ATOM 731 O O . VAL B 1 19 ? -1.312 5.355 -4.25 1 97.62 19 VAL B O 1
ATOM 734 N N . ARG B 1 20 ? -0.222 7.211 -4.738 1 97 20 ARG B N 1
ATOM 735 C CA . ARG B 1 20 ? 0.389 6.711 -5.969 1 97 20 ARG B CA 1
ATOM 736 C C . ARG B 1 20 ? 1.909 6.801 -5.898 1 97 20 ARG B C 1
ATOM 738 O O . ARG B 1 20 ? 2.463 7.883 -5.691 1 97 20 ARG B O 1
ATOM 745 N N . LEU B 1 21 ? 2.533 5.617 -6.102 1 95.94 21 LEU B N 1
ATOM 746 C CA . LEU B 1 21 ? 3.988 5.621 -5.988 1 95.94 21 LEU B CA 1
ATOM 747 C C . LEU B 1 21 ? 4.641 5.809 -7.352 1 95.94 21 LEU B C 1
ATOM 749 O O . LEU B 1 21 ? 4.059 5.449 -8.375 1 95.94 21 LEU B O 1
ATOM 753 N N . ASN B 1 22 ? 5.824 6.367 -7.203 1 93.25 22 ASN B N 1
ATOM 754 C CA . ASN B 1 22 ? 6.652 6.445 -8.398 1 93.25 22 ASN B CA 1
ATOM 755 C C . ASN B 1 22 ? 7.125 5.062 -8.852 1 93.25 22 ASN B C 1
ATOM 757 O O . ASN B 1 22 ? 7.102 4.113 -8.062 1 93.25 22 ASN B O 1
ATOM 761 N N . GLY B 1 23 ? 7.586 4.883 -10.164 1 86.06 23 GLY B N 1
ATOM 762 C CA . GLY B 1 23 ? 8.172 3.633 -10.617 1 86.06 23 GLY B CA 1
ATOM 763 C C . GLY B 1 23 ? 7.562 3.119 -11.906 1 86.06 23 GLY B C 1
ATOM 764 O O . GLY B 1 23 ? 6.578 3.676 -12.398 1 86.06 23 GLY B O 1
ATOM 765 N N . PRO B 1 24 ? 8.211 2.113 -12.344 1 84.38 24 PRO B N 1
ATOM 766 C CA . PRO B 1 24 ? 7.785 1.584 -13.641 1 84.38 24 PRO B CA 1
ATOM 767 C C . PRO B 1 24 ? 6.426 0.893 -13.57 1 84.38 24 PRO B C 1
ATOM 769 O O . PRO B 1 24 ? 5.707 0.836 -14.578 1 84.38 24 PRO B O 1
ATOM 772 N N . GLY B 1 25 ? 6.172 0.332 -12.477 1 84.44 25 GLY B N 1
ATOM 773 C CA . GLY B 1 25 ? 4.895 -0.338 -12.281 1 84.44 25 GLY B CA 1
ATOM 774 C C . GLY B 1 25 ? 3.938 0.44 -11.398 1 84.44 25 GLY B C 1
ATOM 775 O O . GLY B 1 25 ? 4.363 1.238 -10.562 1 84.44 25 GLY B O 1
ATOM 776 N N . ARG B 1 26 ? 2.773 0.171 -11.695 1 87.25 26 ARG B N 1
ATOM 777 C CA . ARG B 1 26 ? 1.754 0.868 -10.922 1 87.25 26 ARG B CA 1
ATOM 778 C C . ARG B 1 26 ? 1.636 0.278 -9.516 1 87.25 26 ARG B C 1
ATOM 780 O O . ARG B 1 26 ? 1.48 -0.935 -9.359 1 87.25 26 ARG B O 1
ATOM 787 N N . ILE B 1 27 ? 1.796 1.081 -8.508 1 93.62 27 ILE B N 1
ATOM 788 C CA . ILE B 1 27 ? 1.528 0.756 -7.113 1 93.62 27 ILE B CA 1
ATOM 789 C C . ILE B 1 27 ? 0.671 1.851 -6.484 1 93.62 27 ILE B C 1
ATOM 791 O O . ILE B 1 27 ? 1.051 3.023 -6.484 1 93.62 27 ILE B O 1
ATOM 795 N N . THR B 1 28 ? -0.481 1.462 -6.082 1 95.44 28 THR B N 1
ATOM 796 C CA . THR B 1 28 ? -1.415 2.4 -5.469 1 95.44 28 THR B CA 1
ATOM 797 C C . THR B 1 28 ? -2.037 1.803 -4.211 1 95.44 28 THR B C 1
ATOM 799 O O . THR B 1 28 ? -2.176 0.583 -4.102 1 95.44 28 THR B O 1
ATOM 802 N N . PHE B 1 29 ? -2.303 2.637 -3.295 1 95.44 29 PHE B N 1
ATOM 803 C CA . PHE B 1 29 ? -3.092 2.213 -2.145 1 95.44 29 PHE B CA 1
ATOM 804 C C . PHE B 1 29 ? -3.988 3.346 -1.655 1 95.44 29 PHE B C 1
ATOM 806 O O . PHE B 1 29 ? -3.787 4.504 -2.021 1 95.44 29 PHE B O 1
ATOM 813 N N . GLN B 1 30 ? -5.027 2.945 -1.006 1 97.19 30 GLN B N 1
ATOM 814 C CA . GLN B 1 30 ? -6.047 3.91 -0.603 1 97.19 30 GLN B CA 1
ATOM 815 C C . GLN B 1 30 ? -6.746 3.469 0.68 1 97.19 30 GLN B C 1
ATOM 817 O O . GLN B 1 30 ? -6.746 2.281 1.017 1 97.19 30 GLN B O 1
ATOM 822 N N . ALA B 1 31 ? -7.277 4.48 1.4 1 97.56 31 ALA B N 1
ATOM 823 C CA . ALA B 1 31 ? -8.055 4.219 2.609 1 97.56 31 ALA B CA 1
ATOM 824 C C . ALA B 1 31 ? -9.008 5.371 2.906 1 97.56 31 ALA B C 1
ATOM 826 O O . ALA B 1 31 ? -8.695 6.531 2.635 1 97.56 31 ALA B O 1
ATOM 827 N N . ALA B 1 32 ? -10.109 4.961 3.445 1 96.56 32 ALA B N 1
ATOM 828 C CA . ALA B 1 32 ? -10.992 5.977 4.016 1 96.56 32 ALA B CA 1
ATOM 829 C C . ALA B 1 32 ? -10.297 6.723 5.152 1 96.56 32 ALA B C 1
ATOM 831 O O . ALA B 1 32 ? -9.477 6.152 5.871 1 96.56 32 ALA B O 1
ATOM 832 N N . ALA B 1 33 ? -10.695 7.969 5.355 1 96.25 33 ALA B N 1
ATOM 833 C CA . ALA B 1 33 ? -10.055 8.828 6.352 1 96.25 33 ALA B CA 1
ATOM 834 C C . ALA B 1 33 ? -10.18 8.227 7.75 1 96.25 33 ALA B C 1
ATOM 836 O O . ALA B 1 33 ? -9.273 8.367 8.57 1 96.25 33 ALA B O 1
ATOM 837 N N . ASP B 1 34 ? -11.273 7.59 7.973 1 95.44 34 ASP B N 1
ATOM 838 C CA . ASP B 1 34 ? -11.5 7.094 9.328 1 95.44 34 ASP B CA 1
ATOM 839 C C . ASP B 1 34 ? -10.641 5.863 9.609 1 95.44 34 ASP B C 1
ATOM 841 O O . ASP B 1 34 ? -10.531 5.43 10.758 1 95.44 34 ASP B O 1
ATOM 845 N N . ALA B 1 35 ? -9.984 5.301 8.633 1 96.44 35 ALA B N 1
ATOM 846 C CA . ALA B 1 35 ? -9.109 4.148 8.812 1 96.44 35 ALA B CA 1
ATOM 847 C C . ALA B 1 35 ? -7.645 4.574 8.867 1 96.44 35 ALA B C 1
ATOM 849 O O . ALA B 1 35 ? -6.754 3.738 9.047 1 96.44 35 ALA B O 1
ATOM 850 N N . ILE B 1 36 ? -7.32 5.891 8.742 1 97.31 36 ILE B N 1
ATOM 851 C CA . ILE B 1 36 ? -5.961 6.41 8.633 1 97.31 36 ILE B CA 1
ATOM 852 C C . ILE B 1 36 ? -5.461 6.844 10.008 1 97.31 36 ILE B C 1
ATOM 854 O O . ILE B 1 36 ? -6.195 7.469 10.773 1 97.31 36 ILE B O 1
ATOM 858 N N . GLU B 1 37 ? -4.285 6.496 10.289 1 97.19 37 GLU B N 1
ATOM 859 C CA . GLU B 1 37 ? -3.541 7.02 11.43 1 97.19 37 GLU B CA 1
ATOM 860 C C . GLU B 1 37 ? -2.275 7.742 10.977 1 97.19 37 GLU B C 1
ATOM 862 O O . GLU B 1 37 ? -1.542 7.246 10.125 1 97.19 37 GLU B O 1
ATOM 867 N N . LEU B 1 38 ? -2.029 8.828 11.562 1 97.94 38 LEU B N 1
ATOM 868 C CA . LEU B 1 38 ? -0.808 9.586 11.32 1 97.94 38 LEU B CA 1
ATOM 869 C C . LEU B 1 38 ? 0.126 9.508 12.523 1 97.94 38 LEU B C 1
ATOM 871 O O . LEU B 1 38 ? -0.282 9.805 13.648 1 97.94 38 LEU B O 1
ATOM 875 N N . VAL B 1 39 ? 1.345 9.164 12.242 1 96.44 39 VAL B N 1
ATOM 876 C CA . VAL B 1 39 ? 2.324 8.969 13.305 1 96.44 39 VAL B CA 1
ATOM 877 C C . VAL B 1 39 ? 3.457 9.984 13.156 1 96.44 39 VAL B C 1
ATOM 879 O O . VAL B 1 39 ? 4.273 9.883 12.234 1 96.44 39 VAL B O 1
ATOM 882 N N . GLY B 1 40 ? 3.623 10.82 14.062 1 95.5 40 GLY B N 1
ATOM 883 C CA . GLY B 1 40 ? 4.477 11.992 13.984 1 95.5 40 GLY B CA 1
ATOM 884 C C . GLY B 1 40 ? 5.957 11.664 14.07 1 95.5 40 GLY B C 1
ATOM 885 O O . GLY B 1 40 ? 6.766 12.227 13.328 1 95.5 40 GLY B O 1
ATOM 886 N N . ILE B 1 41 ? 6.355 10.727 14.953 1 91.81 41 ILE B N 1
ATOM 887 C CA . ILE B 1 41 ? 7.758 10.477 15.273 1 91.81 41 ILE B CA 1
ATOM 888 C C . ILE B 1 41 ? 8.5 10.039 14.008 1 91.81 41 ILE B C 1
ATOM 890 O O . ILE B 1 41 ? 9.672 10.375 13.82 1 91.81 41 ILE B O 1
ATOM 894 N N . ALA B 1 42 ? 7.887 9.375 13.156 1 90.88 42 ALA B N 1
ATOM 895 C CA . ALA B 1 42 ? 8.555 8.812 11.984 1 90.88 42 ALA B CA 1
ATOM 896 C C . ALA B 1 42 ? 7.945 9.352 10.695 1 90.88 42 ALA B C 1
ATOM 898 O O . ALA B 1 42 ? 8.32 8.938 9.594 1 90.88 42 ALA B O 1
ATOM 899 N N . ASN B 1 43 ? 6.957 10.312 10.742 1 96.5 43 ASN B N 1
ATOM 900 C CA . ASN B 1 43 ? 6.25 10.844 9.578 1 96.5 43 ASN B CA 1
ATOM 901 C C . ASN B 1 43 ? 5.605 9.734 8.758 1 96.5 43 ASN B C 1
ATOM 903 O O . ASN B 1 43 ? 5.781 9.68 7.539 1 96.5 43 ASN B O 1
ATOM 907 N N . VAL B 1 44 ? 4.875 8.969 9.445 1 96.88 44 VAL B N 1
ATOM 908 C CA . VAL B 1 44 ? 4.305 7.789 8.797 1 96.88 44 VAL B CA 1
ATOM 909 C C . VAL B 1 44 ? 2.787 7.93 8.719 1 96.88 44 VAL B C 1
ATOM 911 O O . VAL B 1 44 ? 2.15 8.406 9.656 1 96.88 44 VAL B O 1
ATOM 914 N N . VAL B 1 45 ? 2.254 7.504 7.621 1 97.69 45 VAL B N 1
ATOM 915 C CA . VAL B 1 45 ? 0.824 7.289 7.418 1 97.69 45 VAL B CA 1
ATOM 916 C C . VAL B 1 45 ? 0.52 5.793 7.41 1 97.69 45 VAL B C 1
ATOM 918 O O . VAL B 1 45 ? 1.169 5.027 6.695 1 97.69 45 VAL B O 1
ATOM 921 N N . THR B 1 46 ? -0.41 5.426 8.18 1 96.94 46 THR B N 1
ATOM 922 C CA . THR B 1 46 ? -0.777 4.012 8.219 1 96.94 46 THR B CA 1
ATOM 923 C C . THR B 1 46 ? -2.291 3.846 8.117 1 96.94 46 THR B C 1
ATOM 925 O O . THR B 1 46 ? -3.047 4.723 8.539 1 96.94 46 THR B O 1
ATOM 928 N N . ALA B 1 47 ? -2.699 2.814 7.469 1 97.12 47 ALA B N 1
ATOM 929 C CA . ALA B 1 47 ? -4.098 2.398 7.414 1 97.12 47 ALA B CA 1
ATOM 930 C C . ALA B 1 47 ? -4.25 0.934 7.812 1 97.12 47 ALA B C 1
ATOM 932 O O . ALA B 1 47 ? -3.414 0.098 7.461 1 97.12 47 ALA B O 1
ATOM 933 N N . PHE B 1 48 ? -5.281 0.713 8.539 1 93.44 48 PHE B N 1
ATOM 934 C CA . PHE B 1 48 ? -5.504 -0.652 9 1 93.44 48 PHE B CA 1
ATOM 935 C C . PHE B 1 48 ? -6.992 -0.936 9.156 1 93.44 48 PHE B C 1
ATOM 937 O O . PHE B 1 48 ? -7.742 -0.084 9.641 1 93.44 48 PHE B O 1
ATOM 944 N N . GLY B 1 49 ? -7.383 -2.172 8.672 1 90.69 49 GLY B N 1
ATOM 945 C CA . GLY B 1 49 ? -8.758 -2.633 8.797 1 90.69 49 GLY B CA 1
ATOM 946 C C . GLY B 1 49 ? -9.047 -3.869 7.965 1 90.69 49 GLY B C 1
ATOM 947 O O . GLY B 1 49 ? -8.555 -4 6.84 1 90.69 49 GLY B O 1
ATOM 948 N N . GLY B 1 50 ? -9.898 -4.828 8.547 1 87.5 50 GLY B N 1
ATOM 949 C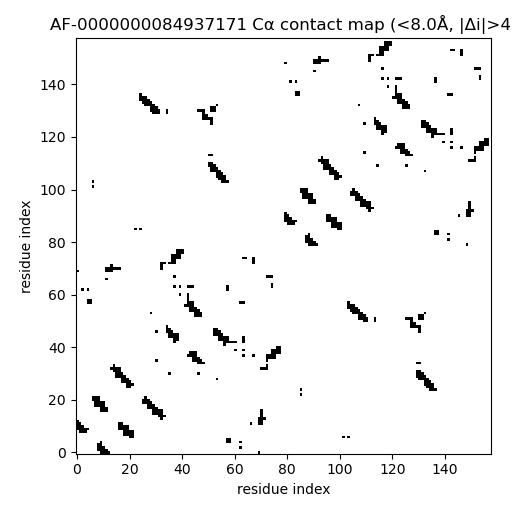 CA . GLY B 1 50 ? -10.344 -5.996 7.805 1 87.5 50 GLY B CA 1
ATOM 950 C C . GLY B 1 50 ? -9.203 -6.918 7.402 1 87.5 50 GLY B C 1
ATOM 951 O O . GLY B 1 50 ? -9.234 -7.512 6.32 1 87.5 50 GLY B O 1
ATOM 952 N N . GLY B 1 51 ? -8.125 -6.945 8.078 1 90.81 51 GLY B N 1
ATOM 953 C CA . GLY B 1 51 ? -7.004 -7.809 7.758 1 90.81 51 GLY B CA 1
ATOM 954 C C . GLY B 1 51 ? -6.066 -7.211 6.723 1 90.81 51 GLY B C 1
ATOM 955 O O . GLY B 1 51 ? -5.16 -7.891 6.234 1 90.81 51 GLY B O 1
ATOM 956 N N . ILE B 1 52 ? -6.344 -6.008 6.387 1 95.88 52 ILE B N 1
ATOM 957 C CA . ILE B 1 52 ? -5.527 -5.316 5.391 1 95.88 52 ILE B CA 1
ATOM 958 C C . ILE B 1 52 ? -4.848 -4.109 6.031 1 95.88 52 ILE B C 1
ATOM 960 O O . ILE B 1 52 ? -5.441 -3.428 6.871 1 95.88 52 ILE B O 1
ATOM 964 N N . SER B 1 53 ? -3.613 -3.857 5.605 1 96.69 53 SER B N 1
ATOM 965 C CA . SER B 1 53 ? -2.926 -2.676 6.117 1 96.69 53 SER B CA 1
ATOM 966 C C . SER B 1 53 ? -1.88 -2.172 5.129 1 96.69 53 SER B C 1
ATOM 968 O O . SER B 1 53 ? -1.439 -2.918 4.25 1 96.69 53 SER B O 1
ATOM 970 N N . TRP B 1 54 ? -1.541 -0.953 5.277 1 96.81 54 TRP B N 1
ATOM 971 C CA . TRP B 1 54 ? -0.369 -0.396 4.609 1 96.81 54 TRP B CA 1
ATOM 972 C C . TRP B 1 54 ? 0.215 0.763 5.414 1 96.81 54 TRP B C 1
ATOM 974 O O . TRP B 1 54 ? -0.456 1.324 6.281 1 96.81 54 TRP B O 1
ATOM 984 N N . SER B 1 55 ? 1.457 1.088 5.129 1 97.06 55 SER B N 1
ATOM 985 C CA . SER B 1 55 ? 2.158 2.209 5.746 1 97.06 55 SER B CA 1
ATOM 986 C C . SER B 1 55 ? 3.127 2.861 4.766 1 97.06 55 SER B C 1
ATOM 988 O O . SER B 1 55 ? 3.76 2.174 3.961 1 97.06 55 SER B O 1
ATOM 990 N N . VAL B 1 56 ? 3.219 4.168 4.891 1 96.56 56 VAL B N 1
ATOM 991 C CA . VAL B 1 56 ? 4.145 4.93 4.062 1 96.56 56 VAL B CA 1
ATOM 992 C C . VAL B 1 56 ? 4.82 6.012 4.902 1 96.56 56 VAL B C 1
ATOM 994 O O . VAL B 1 56 ? 4.16 6.723 5.66 1 96.56 56 VAL B O 1
ATOM 997 N N . GLN B 1 57 ? 6.109 6.051 4.754 1 97.06 57 GLN B N 1
ATOM 998 C CA . GLN B 1 57 ? 6.867 7.121 5.395 1 97.06 57 GLN B CA 1
ATOM 999 C C . GLN B 1 57 ? 6.996 8.328 4.473 1 97.06 57 GLN B C 1
ATOM 1001 O O . GLN B 1 57 ? 7.43 8.203 3.326 1 97.06 57 GLN B O 1
ATOM 1006 N N . LEU B 1 58 ? 6.629 9.469 4.984 1 96.62 58 LEU B N 1
ATOM 1007 C CA . LEU B 1 58 ? 6.746 10.711 4.234 1 96.62 58 LEU B CA 1
ATOM 1008 C C . LEU B 1 58 ? 8.102 11.367 4.477 1 96.62 58 LEU B C 1
ATOM 1010 O O . LEU B 1 58 ? 8.883 10.891 5.309 1 96.62 58 LEU B O 1
ATOM 1014 N N . ASP B 1 59 ? 8.352 12.438 3.715 1 96.62 59 ASP B N 1
ATOM 1015 C CA . ASP B 1 59 ? 9.68 13.055 3.764 1 96.62 59 ASP B CA 1
ATOM 1016 C C . ASP B 1 59 ? 9.797 14 4.957 1 96.62 59 ASP B C 1
ATOM 1018 O O . ASP B 1 59 ? 10.906 14.266 5.434 1 96.62 59 ASP B O 1
ATOM 1022 N N . SER B 1 60 ? 8.594 14.57 5.434 1 95.44 60 SER B N 1
ATOM 1023 C CA . SER B 1 60 ? 8.727 15.648 6.406 1 95.44 60 SER B CA 1
ATOM 1024 C C . SER B 1 60 ? 7.477 15.766 7.273 1 95.44 60 SER B C 1
ATOM 1026 O O . SER B 1 60 ? 6.398 15.305 6.887 1 95.44 60 SER B O 1
ATOM 1028 N N . ALA B 1 61 ? 7.672 16.469 8.344 1 95.94 61 ALA B N 1
ATOM 1029 C CA . ALA B 1 61 ? 6.566 16.781 9.242 1 95.94 61 ALA B CA 1
ATOM 1030 C C . ALA B 1 61 ? 5.551 17.688 8.57 1 95.94 61 ALA B C 1
ATOM 1032 O O . ALA B 1 61 ? 4.348 17.594 8.828 1 95.94 61 ALA B O 1
ATOM 1033 N N . ASP B 1 62 ? 6.008 18.625 7.695 1 96.94 62 ASP B N 1
ATOM 1034 C CA . ASP B 1 62 ? 5.105 19.531 6.988 1 96.94 62 ASP B CA 1
ATOM 1035 C C . ASP B 1 62 ? 4.094 18.75 6.152 1 96.94 62 ASP B C 1
ATOM 1037 O O . ASP B 1 62 ? 2.914 19.094 6.102 1 96.94 62 ASP B O 1
ATOM 1041 N N . GLN B 1 63 ? 4.555 17.719 5.484 1 97.25 63 GLN B N 1
ATOM 1042 C CA . GLN B 1 63 ? 3.672 16.875 4.684 1 97.25 63 GLN B CA 1
ATOM 1043 C C . GLN B 1 63 ? 2.623 16.203 5.559 1 97.25 63 GLN B C 1
ATOM 1045 O O . GLN B 1 63 ? 1.446 16.141 5.199 1 97.25 63 GLN B O 1
ATOM 1050 N N . LEU B 1 64 ? 3.057 15.688 6.672 1 97.56 64 LEU B N 1
ATOM 1051 C CA . LEU B 1 64 ? 2.15 15.016 7.598 1 97.56 64 LEU B CA 1
ATOM 1052 C C . LEU B 1 64 ? 1.093 15.984 8.117 1 97.56 64 LEU B C 1
ATOM 1054 O O . LEU B 1 64 ? -0.087 15.633 8.203 1 97.56 64 LEU B O 1
ATOM 1058 N N . GLU B 1 65 ? 1.487 17.172 8.453 1 97.25 65 GLU B N 1
ATOM 1059 C CA . GLU B 1 65 ? 0.574 18.188 8.969 1 97.25 65 GLU B CA 1
ATOM 1060 C C . GLU B 1 65 ? -0.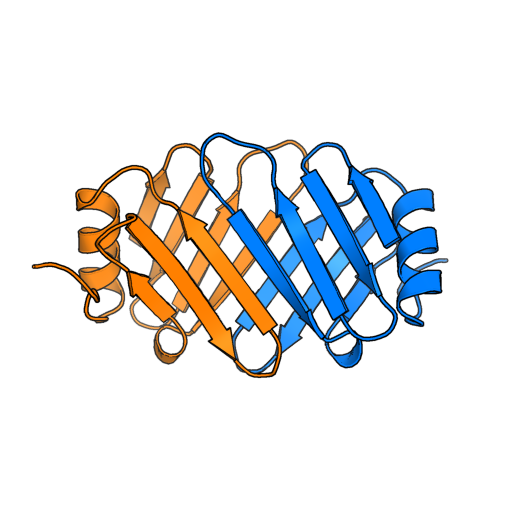454 18.594 7.918 1 97.25 65 GLU B C 1
ATOM 1062 O O . GLU B 1 65 ? -1.63 18.797 8.234 1 97.25 65 GLU B O 1
ATOM 1067 N N . ALA B 1 66 ? 0.007 18.75 6.711 1 97.5 66 ALA B N 1
ATOM 1068 C CA . ALA B 1 66 ? -0.911 19.094 5.625 1 97.5 66 ALA B CA 1
ATOM 1069 C C . ALA B 1 66 ? -1.974 18 5.457 1 97.5 66 ALA B C 1
ATOM 1071 O O . ALA B 1 66 ? -3.15 18.312 5.242 1 97.5 66 ALA B O 1
ATOM 1072 N N . LEU B 1 67 ? -1.559 16.781 5.559 1 97.19 67 LEU B N 1
ATOM 1073 C CA . LEU B 1 67 ? -2.486 15.664 5.434 1 97.19 67 LEU B CA 1
ATOM 1074 C C . LEU B 1 67 ? -3.484 15.656 6.586 1 97.19 67 LEU B C 1
ATOM 1076 O O . LEU B 1 67 ? -4.676 15.422 6.379 1 97.19 67 LEU B O 1
ATOM 1080 N N . ALA B 1 68 ? -2.986 15.867 7.73 1 97.62 68 ALA B N 1
ATOM 1081 C CA . ALA B 1 68 ? -3.838 15.914 8.914 1 97.62 68 ALA B CA 1
ATOM 1082 C C . ALA B 1 68 ? -4.961 16.938 8.742 1 97.62 68 ALA B C 1
ATOM 1084 O O . ALA B 1 68 ? -6.117 16.656 9.078 1 97.62 68 ALA B O 1
ATOM 1085 N N . GLU B 1 69 ? -4.562 18.047 8.281 1 97.81 69 GLU B N 1
ATOM 1086 C CA . GLU B 1 69 ? -5.531 19.125 8.078 1 97.81 69 GLU B CA 1
ATOM 1087 C C . GLU B 1 69 ? -6.59 18.719 7.051 1 97.81 69 GLU B C 1
ATOM 1089 O O . GLU B 1 69 ? -7.785 18.922 7.273 1 97.81 69 GLU B O 1
ATOM 1094 N N . GLU B 1 70 ? -6.207 18.156 5.957 1 97.94 70 GLU B N 1
ATOM 1095 C CA . GLU B 1 70 ? -7.121 17.766 4.887 1 97.94 70 GLU B CA 1
ATOM 1096 C C . GLU B 1 70 ? -8.07 16.656 5.34 1 97.94 70 GLU B C 1
ATOM 1098 O O . GLU B 1 70 ? -9.266 16.719 5.066 1 97.94 70 GLU B O 1
ATOM 1103 N N . LEU B 1 71 ? -7.555 15.719 6.043 1 97.5 71 LEU B N 1
ATOM 1104 C CA . LEU B 1 71 ? -8.305 14.531 6.422 1 97.5 71 LEU B CA 1
ATOM 1105 C C . LEU B 1 71 ? -9.102 14.781 7.699 1 97.5 71 LEU B C 1
ATOM 1107 O O . LEU B 1 71 ? -10.031 14.031 8.016 1 97.5 71 LEU B O 1
ATOM 1111 N N . GLY B 1 72 ? -8.648 15.719 8.422 1 97.31 72 GLY B N 1
ATOM 1112 C CA . GLY B 1 72 ? -9.242 15.914 9.734 1 97.31 72 GLY B CA 1
ATOM 1113 C C . GLY B 1 72 ? -8.82 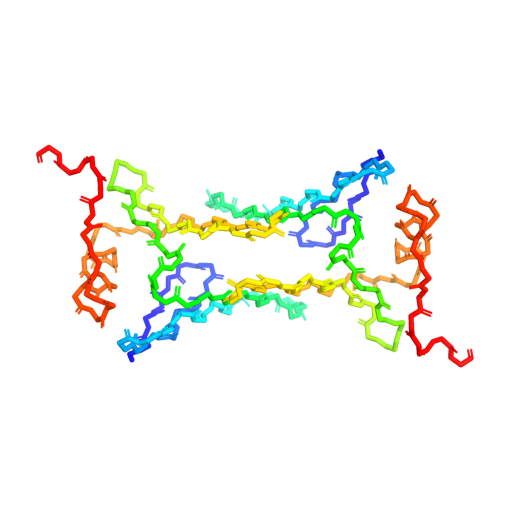14.859 10.742 1 97.31 72 GLY B C 1
ATOM 1114 O O . GLY B 1 72 ? -9.633 14.422 11.562 1 97.31 72 GLY B O 1
ATOM 1115 N N . VAL B 1 73 ? -7.668 14.391 10.672 1 96.81 73 VAL B N 1
ATOM 1116 C CA . VAL B 1 73 ? -7.129 13.352 11.547 1 96.81 73 VAL B CA 1
ATOM 1117 C C . VAL B 1 73 ? -6.012 13.938 12.414 1 96.81 73 VAL B C 1
ATOM 1119 O O . VAL B 1 73 ? -5.188 14.719 11.93 1 96.81 73 VAL B O 1
ATOM 1122 N N . LYS B 1 74 ? -5.953 13.477 13.664 1 96.75 74 LYS B N 1
ATOM 1123 C CA . LYS B 1 74 ? -4.895 13.93 14.555 1 96.75 74 LYS B CA 1
ATOM 1124 C C . LYS B 1 74 ? -3.613 13.133 14.344 1 96.75 74 LYS B C 1
ATOM 1126 O O . LYS B 1 74 ? -3.666 11.938 14.031 1 96.75 74 LYS B O 1
ATOM 1131 N N . ILE B 1 75 ? -2.506 13.781 14.602 1 97.62 75 ILE B N 1
ATOM 1132 C CA . ILE B 1 75 ? -1.208 13.125 14.531 1 97.62 75 ILE B CA 1
ATOM 1133 C C . ILE B 1 75 ? -0.845 12.555 15.898 1 97.62 75 ILE B C 1
ATOM 1135 O O . ILE B 1 75 ? -0.879 13.266 16.906 1 97.62 75 ILE B O 1
ATOM 1139 N N . LYS B 1 76 ? -0.547 11.281 15.906 1 95.69 76 LYS B N 1
ATOM 1140 C CA . LYS B 1 76 ? -0.096 10.617 17.125 1 95.69 76 LYS B CA 1
ATOM 1141 C C . LYS B 1 76 ? 1.406 10.797 17.328 1 95.69 76 LYS B C 1
ATOM 1143 O O . LYS B 1 76 ? 2.178 10.734 16.359 1 95.69 76 LYS B O 1
ATOM 1148 N N . GLY B 1 77 ? 1.785 10.961 18.656 1 85.12 77 GLY B N 1
ATOM 1149 C CA . GLY B 1 77 ? 3.193 10.992 19.016 1 85.12 77 GLY B CA 1
ATOM 1150 C C . GLY B 1 77 ? 3.852 12.336 18.75 1 85.12 77 GLY B C 1
ATOM 1151 O O . GLY B 1 77 ? 5.074 12.414 18.609 1 85.12 77 GLY B O 1
ATOM 1152 N N . LEU B 1 78 ? 3.203 13.273 18.359 1 67.62 78 LEU B N 1
ATOM 1153 C CA . LEU B 1 78 ? 3.777 14.617 18.312 1 67.62 78 LEU B CA 1
ATOM 1154 C C . LEU B 1 78 ? 4.008 15.148 19.734 1 67.62 78 LEU B C 1
ATOM 1156 O O . LEU B 1 78 ? 3.137 15.031 20.594 1 67.62 78 L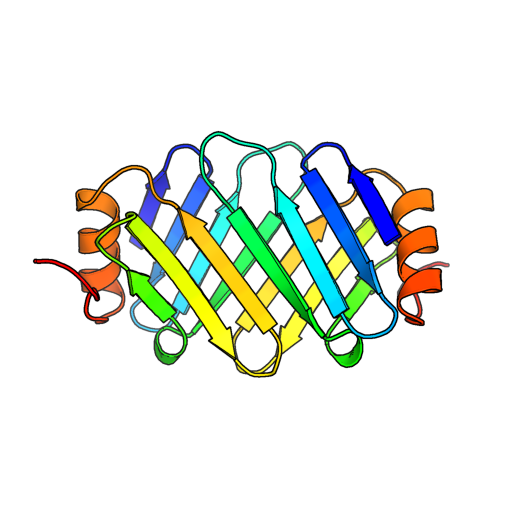EU B O 1
ATOM 1160 N N . ARG B 1 79 ? 5.141 14.938 20.453 1 47.34 79 ARG B N 1
ATOM 1161 C CA . ARG B 1 79 ? 5.426 15.617 21.703 1 47.34 79 ARG B CA 1
ATOM 1162 C C . ARG B 1 79 ? 5.324 17.125 21.562 1 47.34 79 ARG B C 1
ATOM 1164 O O . ARG B 1 79 ? 5.578 17.672 20.469 1 47.34 79 ARG B O 1
#

Solvent-accessible surface area (backbone atoms only — not comparable to full-atom values): 8127 Å² total; per-residue (Å²): 86,80,46,79,47,93,62,29,36,38,42,35,42,60,59,33,39,36,38,41,44,62,71,95,45,62,33,38,38,37,32,32,37,89,41,51,45,35,36,45,81,67,22,30,41,34,35,59,38,78,62,30,38,37,38,40,43,51,84,38,64,68,59,49,50,54,48,26,65,51,37,69,46,73,65,41,69,64,125,88,79,45,78,47,93,63,30,38,37,42,36,42,61,59,32,38,36,37,41,44,61,70,96,44,64,35,39,36,36,31,33,35,91,40,52,45,37,34,47,82,68,23,29,42,34,38,61,37,79,62,31,37,38,36,40,42,51,82,38,65,68,60,48,52,53,48,25,64,50,37,70,47,73,65,41,70,64,128

Foldseek 3Di:
DWDDFDFFIWDDAQFKIKTFGDDDDTDIDMDTLVQWAAEQVQRKIKGDDDPDIDMDGGDDNVVSVVRCVRNVHDYPPPD/DWDDFDFFIWDDAQFKIKTWGDDDDTDIDMDTLVQWAAEQVQRKIKGDDDPDIDMDGGDDNVVSVVRCVRNVHDYPPPD

pLDDT: mean 94.61, std 7.0, range [47.34, 98.38]

Organism: Ferrimonas balearica (strain DSM 9799 / CCM 4581 / KCTC 23876 / PAT) (NCBI:txid550540)

Radius of gyration: 15.52 Å; Cα contacts (8 Å, |Δi|>4): 394; chains: 2; bounding box: 28×41×42 Å

Sequence (158 aa):
MILEFSQGKLIANAHELMVRLNGPGRITFQAAADAIELVGIANVVTAFGGGISWSVQLDSADQLEALAEELGVKIKGLRMILEFSQGKLIANAHELMVRLNGPGRITFQAAADAIELVGIANVVTAFGGGISWSVQLDSADQLEALAEELGVKIKGLR

InterPro domains:
  IPR021811 Protein of unknown function DUF3389 [PF11869] (1-75)

Secondary structure (DSSP, 8-state):
-EEEETTEEEEE-SSEEEEEE-SSS-EEEEEEGGGEEEETTTTEEEEEETTEEEEEE-S-HHHHHHHHHHHT-PEET--/-EEEETTEEEEE-SSEEEEEE-SSS-EEEEEEGGGEEEETTTTEEEEEETTEEEEEE-S-HHHHHHHHHHHT-PEET--